Protein AF-A0A2A2VCL1-F1 (afdb_monomer_lite)

Radius of gyration: 22.84 Å; chains: 1; bounding box: 53×30×64 Å

pLDDT: mean 85.19, std 14.47, range [33.38, 96.88]

Secondary structure (DSSP, 8-state):
------PPPHHHHHHHHHHHHHHHHHHHSTT--HHHHHHHHHHHHHHHHHHHHHHHHHHHHHHHHHHHHHHHHHHHHHHHTSPTT-HHHHHHHHHHHHHHHHHHHHHHHHHHHHHHHTT---

Structure (mmCIF, N/CA/C/O backbone):
data_AF-A0A2A2VCL1-F1
#
_entry.id   AF-A0A2A2VCL1-F1
#
loop_
_atom_site.group_PDB
_atom_site.id
_atom_site.type_symbol
_atom_site.label_atom_id
_atom_site.label_alt_id
_atom_site.label_comp_id
_atom_site.label_asym_id
_atom_site.label_entity_id
_atom_site.label_seq_id
_atom_site.pdbx_PDB_ins_code
_atom_site.Cartn_x
_atom_site.Cartn_y
_atom_site.Cartn_z
_atom_site.occupancy
_atom_site.B_iso_or_equiv
_atom_site.auth_seq_id
_atom_site.auth_comp_id
_atom_site.auth_asym_id
_atom_site.auth_atom_id
_atom_site.pdbx_PDB_model_num
ATOM 1 N N . MET A 1 1 ? 17.552 15.127 13.323 1.00 33.38 1 MET A N 1
ATOM 2 C CA . MET A 1 1 ? 16.076 15.080 13.351 1.00 33.38 1 MET A CA 1
ATOM 3 C C . MET A 1 1 ? 15.699 13.644 13.083 1.00 33.38 1 MET A C 1
ATOM 5 O O . MET A 1 1 ? 15.703 13.215 11.936 1.00 33.38 1 MET A O 1
ATOM 9 N N . ASP A 1 2 ? 15.496 12.892 14.157 1.00 36.62 2 ASP A N 1
ATOM 10 C CA . ASP A 1 2 ? 15.267 11.453 14.108 1.00 36.62 2 ASP A CA 1
ATOM 11 C C . ASP A 1 2 ? 13.798 11.199 13.777 1.00 36.62 2 ASP A C 1
ATOM 13 O O . ASP A 1 2 ? 12.947 11.042 14.650 1.00 36.62 2 ASP A O 1
ATOM 17 N N . GLY A 1 3 ? 13.490 11.226 12.481 1.00 35.38 3 GLY A N 1
ATOM 18 C CA . GLY A 1 3 ? 12.202 10.805 11.941 1.00 35.38 3 GLY A CA 1
ATOM 19 C C . GLY A 1 3 ? 12.081 9.290 12.026 1.00 35.38 3 GLY A C 1
ATOM 20 O O . GLY A 1 3 ? 12.239 8.591 11.028 1.00 35.38 3 GLY A O 1
ATOM 21 N N . LYS A 1 4 ? 11.843 8.767 13.231 1.00 33.88 4 LYS A N 1
ATOM 22 C CA . LYS A 1 4 ? 11.504 7.360 13.429 1.00 33.88 4 LYS A CA 1
ATOM 23 C C . LYS A 1 4 ? 10.056 7.175 12.970 1.00 33.88 4 LYS A C 1
ATOM 25 O O . LYS A 1 4 ? 9.130 7.292 13.765 1.00 33.88 4 LYS A O 1
ATOM 30 N N . LEU A 1 5 ? 9.870 6.932 11.673 1.00 38.16 5 LEU A N 1
ATOM 31 C CA . LEU A 1 5 ? 8.656 6.305 11.153 1.00 38.16 5 LEU A CA 1
ATOM 32 C C . LEU A 1 5 ? 8.571 4.929 11.818 1.00 38.16 5 LEU A C 1
ATOM 34 O O . LEU A 1 5 ? 9.221 3.972 11.395 1.00 38.16 5 LEU A O 1
ATOM 38 N N . VAL A 1 6 ? 7.858 4.858 12.940 1.00 45.34 6 VAL A N 1
ATOM 39 C CA . VAL A 1 6 ? 7.452 3.590 13.542 1.00 45.34 6 VAL A CA 1
ATOM 40 C C . VAL A 1 6 ? 6.363 3.048 12.627 1.00 45.34 6 VAL A C 1
ATOM 42 O O . VAL A 1 6 ? 5.185 3.317 12.826 1.00 45.34 6 VAL A O 1
ATOM 45 N N . GLY A 1 7 ? 6.785 2.370 11.560 1.00 54.56 7 GLY A N 1
ATOM 46 C CA . GLY A 1 7 ? 5.874 1.635 10.695 1.00 54.56 7 GLY A CA 1
ATOM 47 C C . GLY A 1 7 ? 5.173 0.566 11.526 1.00 54.56 7 GLY A C 1
ATOM 48 O O . GLY A 1 7 ? 5.835 -0.222 12.210 1.00 54.56 7 GLY A O 1
ATOM 49 N N . ILE A 1 8 ? 3.844 0.570 11.482 1.00 58.91 8 ILE A N 1
ATOM 50 C CA . ILE A 1 8 ? 2.992 -0.403 12.166 1.00 58.91 8 ILE A CA 1
ATOM 51 C C . ILE A 1 8 ? 3.365 -1.801 11.647 1.00 58.91 8 ILE A C 1
ATOM 53 O O . ILE A 1 8 ? 3.465 -2.046 10.440 1.00 58.91 8 ILE A O 1
ATOM 57 N N . THR A 1 9 ? 3.670 -2.726 12.554 1.00 67.81 9 THR A N 1
ATOM 58 C CA . THR A 1 9 ? 4.119 -4.072 12.187 1.00 67.81 9 THR A CA 1
ATOM 59 C C . THR A 1 9 ? 2.932 -4.983 11.856 1.00 67.81 9 THR A C 1
ATOM 61 O O . THR A 1 9 ? 1.797 -4.720 12.238 1.00 67.81 9 THR A O 1
ATOM 64 N N . SER A 1 10 ? 3.184 -6.114 11.180 1.00 64.62 10 SER A N 1
ATOM 65 C CA . SER A 1 10 ? 2.152 -7.151 10.956 1.00 64.62 10 SER A CA 1
ATOM 66 C C . SER A 1 10 ? 1.493 -7.613 12.248 1.00 64.62 10 SER A C 1
ATOM 68 O O . SER A 1 10 ? 0.318 -7.971 12.251 1.00 64.62 10 SER A O 1
ATOM 70 N N . MET A 1 11 ? 2.283 -7.650 13.323 1.00 76.00 11 MET A N 1
ATOM 71 C CA . MET A 1 11 ? 1.818 -8.034 14.643 1.00 76.00 11 MET A CA 1
ATOM 72 C C . MET A 1 11 ? 0.825 -6.996 15.163 1.00 76.00 11 MET A C 1
ATOM 74 O O . MET A 1 11 ? -0.221 -7.369 15.674 1.00 76.00 11 MET A O 1
ATOM 78 N N . ASP A 1 12 ? 1.105 -5.708 14.959 1.00 80.44 12 ASP A N 1
ATOM 79 C CA . ASP A 1 12 ? 0.238 -4.620 15.410 1.00 80.44 12 ASP A CA 1
ATOM 80 C C . ASP A 1 12 ? -1.109 -4.627 14.674 1.00 80.44 12 ASP A C 1
ATOM 82 O O . ASP A 1 12 ? -2.149 -4.486 15.309 1.00 80.44 12 ASP A O 1
ATOM 86 N N . THR A 1 13 ? -1.123 -4.877 13.358 1.00 80.62 13 THR A N 1
ATOM 87 C CA . THR A 1 13 ? -2.374 -5.036 12.590 1.00 80.62 13 THR A CA 1
ATOM 88 C C . THR A 1 13 ? -3.175 -6.258 13.054 1.00 80.62 13 THR A C 1
ATOM 90 O O . THR A 1 13 ? -4.400 -6.195 13.153 1.00 80.62 13 THR A O 1
ATOM 93 N N . PHE A 1 14 ? -2.501 -7.375 13.344 1.00 83.19 14 PHE A N 1
ATOM 94 C CA . PHE A 1 14 ? -3.150 -8.587 13.848 1.00 83.19 14 PHE A CA 1
ATOM 95 C C . PHE A 1 14 ? -3.754 -8.372 15.242 1.00 83.19 14 PHE A C 1
ATOM 97 O O . PHE A 1 14 ? -4.918 -8.700 15.462 1.00 83.19 14 PHE A O 1
ATOM 104 N N . ILE A 1 15 ? -2.986 -7.773 16.156 1.00 86.88 15 ILE A N 1
ATOM 105 C CA . ILE A 1 15 ? -3.434 -7.431 17.509 1.00 86.88 15 ILE A CA 1
ATOM 106 C C . ILE A 1 15 ? -4.619 -6.467 17.442 1.00 86.88 15 ILE A C 1
ATOM 108 O O . ILE A 1 15 ? -5.613 -6.699 18.120 1.00 86.88 15 ILE A O 1
ATOM 112 N N . ALA A 1 16 ? -4.560 -5.439 16.591 1.00 88.69 16 ALA A N 1
ATOM 113 C CA . ALA A 1 16 ? -5.655 -4.485 16.434 1.00 88.69 16 ALA A CA 1
ATOM 114 C C . ALA A 1 16 ? -6.957 -5.165 15.983 1.00 88.69 16 ALA A C 1
ATOM 116 O O . ALA A 1 16 ? -8.012 -4.906 16.557 1.00 88.69 16 ALA A O 1
ATOM 117 N N . ARG A 1 17 ? -6.893 -6.100 15.023 1.00 89.69 17 ARG A N 1
ATOM 118 C CA . ARG A 1 17 ? -8.066 -6.891 14.605 1.00 89.69 17 ARG A CA 1
ATOM 119 C C . ARG A 1 17 ? -8.612 -7.761 15.737 1.00 89.69 17 ARG A C 1
ATOM 121 O O . ARG A 1 17 ? -9.807 -7.719 15.998 1.00 89.69 17 ARG A O 1
ATOM 128 N N . ALA A 1 18 ? -7.741 -8.483 16.443 1.00 91.25 18 ALA A N 1
ATOM 129 C CA . ALA A 1 18 ? -8.150 -9.313 17.576 1.00 91.25 18 ALA A CA 1
ATOM 130 C C . ALA A 1 18 ? -8.776 -8.480 18.710 1.00 91.25 18 ALA A C 1
ATOM 132 O O . ALA A 1 18 ? -9.763 -8.894 19.318 1.00 91.25 18 ALA A O 1
ATOM 133 N N . ASN A 1 19 ? -8.239 -7.284 18.968 1.00 91.56 19 ASN A N 1
ATOM 134 C CA . ASN A 1 19 ? -8.785 -6.347 19.944 1.00 91.56 19 ASN A CA 1
ATOM 135 C C . ASN A 1 19 ? -10.163 -5.830 19.516 1.00 91.56 19 ASN A C 1
ATOM 137 O O . ASN A 1 19 ? -11.047 -5.733 20.365 1.00 91.56 19 ASN A O 1
ATOM 141 N N . ILE A 1 20 ? -10.366 -5.530 18.228 1.00 92.69 20 ILE A N 1
ATOM 142 C CA . ILE A 1 20 ? -11.677 -5.140 17.690 1.00 92.69 20 ILE A CA 1
ATOM 143 C C . ILE A 1 20 ? -12.687 -6.270 17.885 1.00 92.69 20 ILE A C 1
ATOM 145 O O . ILE A 1 20 ? -13.742 -6.025 18.468 1.00 92.69 20 ILE A O 1
ATOM 149 N N . ASP A 1 21 ? -12.356 -7.498 17.478 1.00 93.00 21 ASP A N 1
ATOM 150 C CA . ASP A 1 21 ? -13.243 -8.658 17.640 1.00 93.00 21 ASP A CA 1
ATOM 151 C C . ASP A 1 21 ? -13.628 -8.854 19.115 1.00 93.00 21 ASP A C 1
ATOM 153 O O . ASP A 1 21 ? -14.810 -8.953 19.453 1.00 93.00 21 ASP A O 1
ATOM 157 N N . HIS A 1 22 ? -12.640 -8.795 20.013 1.00 92.00 22 HIS A N 1
ATOM 158 C CA . HIS A 1 22 ? -12.865 -8.901 21.452 1.00 92.00 22 HIS A CA 1
ATOM 159 C C . HIS A 1 22 ? -13.753 -7.773 22.001 1.00 92.00 22 HIS A C 1
ATOM 161 O O . HIS A 1 22 ? -14.680 -8.025 22.772 1.00 92.00 22 HIS A O 1
ATOM 167 N N . CYS A 1 23 ? -13.504 -6.527 21.595 1.00 91.88 23 CYS A N 1
ATOM 168 C CA . CYS A 1 23 ? -14.306 -5.380 22.011 1.00 91.88 23 CYS A CA 1
ATOM 169 C C . CYS A 1 23 ? -15.753 -5.485 21.514 1.00 91.88 23 CYS A C 1
ATOM 171 O O . CYS A 1 23 ? -16.685 -5.195 22.265 1.00 91.88 23 CYS A O 1
ATOM 173 N N . LEU A 1 24 ? -15.961 -5.935 20.274 1.00 92.31 24 LEU A N 1
ATOM 174 C CA . LEU A 1 24 ? -17.296 -6.172 19.729 1.00 92.31 24 LEU A CA 1
ATOM 175 C C . LEU A 1 24 ? -18.036 -7.258 20.515 1.00 92.31 24 LEU A C 1
ATOM 177 O O . LEU A 1 24 ? -19.232 -7.115 20.760 1.00 92.31 24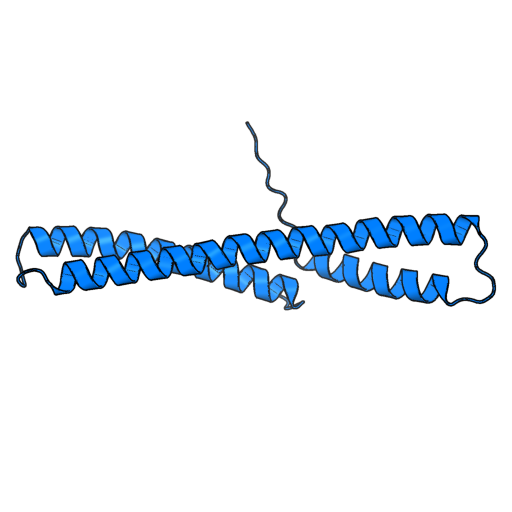 LEU A O 1
ATOM 181 N N . ASP A 1 25 ? -17.348 -8.312 20.947 1.00 92.25 25 ASP A N 1
ATOM 182 C CA . ASP A 1 25 ? -17.948 -9.358 21.776 1.00 92.25 25 ASP A CA 1
ATOM 183 C C . ASP A 1 25 ? -18.317 -8.857 23.179 1.00 92.25 25 ASP A C 1
ATOM 185 O O . ASP A 1 25 ? -19.408 -9.161 23.667 1.00 92.25 25 ASP A O 1
ATOM 189 N N . LEU A 1 26 ? -17.488 -8.004 23.791 1.00 89.50 26 LEU A N 1
ATOM 190 C CA . LEU A 1 26 ? -17.817 -7.339 25.059 1.00 89.50 26 LEU A CA 1
ATOM 191 C C . LEU A 1 26 ? -19.044 -6.423 24.942 1.00 89.50 26 LEU A C 1
ATOM 193 O O . LEU A 1 26 ? -19.854 -6.351 25.866 1.00 89.50 26 LEU A O 1
ATOM 197 N N . LEU A 1 27 ? -19.222 -5.732 23.815 1.00 88.25 27 LEU A N 1
ATOM 198 C CA . LEU A 1 27 ? -20.395 -4.876 23.595 1.00 88.25 27 LEU A CA 1
ATOM 199 C C . LEU A 1 27 ? -21.689 -5.662 23.351 1.00 88.25 27 LE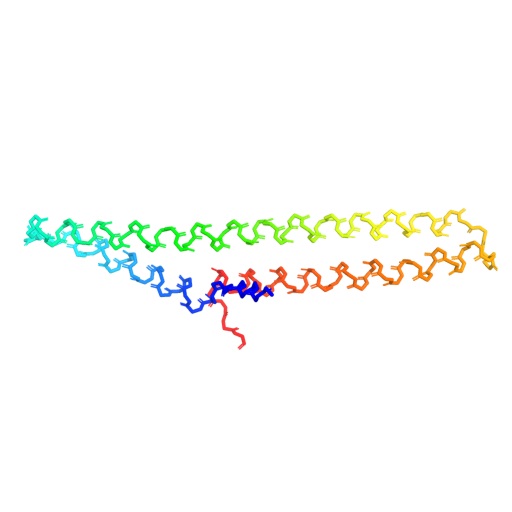U A C 1
ATOM 201 O O . LEU A 1 27 ? -22.770 -5.127 23.597 1.00 88.25 27 LEU A O 1
ATOM 205 N N . LYS A 1 28 ? -21.601 -6.912 22.882 1.00 87.81 28 LYS A N 1
ATOM 206 C CA . LYS A 1 28 ? -22.762 -7.800 22.697 1.00 87.81 28 LYS A CA 1
ATOM 207 C C . LYS A 1 28 ? -23.247 -8.426 24.008 1.00 87.81 28 LYS A C 1
ATOM 209 O O . LYS A 1 28 ? -24.367 -8.936 24.046 1.00 87.81 28 LYS A O 1
ATOM 214 N N . ALA A 1 29 ? -22.427 -8.433 25.060 1.00 86.75 29 ALA A N 1
ATOM 215 C CA . ALA A 1 29 ? -22.816 -8.986 26.352 1.00 86.75 29 ALA A CA 1
ATOM 216 C C . ALA A 1 29 ? -23.948 -8.156 26.987 1.00 86.75 29 ALA A C 1
ATOM 218 O O . ALA A 1 29 ? -23.915 -6.926 27.000 1.00 86.75 29 ALA A O 1
ATOM 219 N N . HIS A 1 30 ? -24.964 -8.843 27.517 1.00 69.00 30 HIS A N 1
ATOM 220 C CA . HIS A 1 30 ? -26.209 -8.225 27.991 1.00 69.00 30 HIS A CA 1
ATOM 221 C C . HIS A 1 30 ? -26.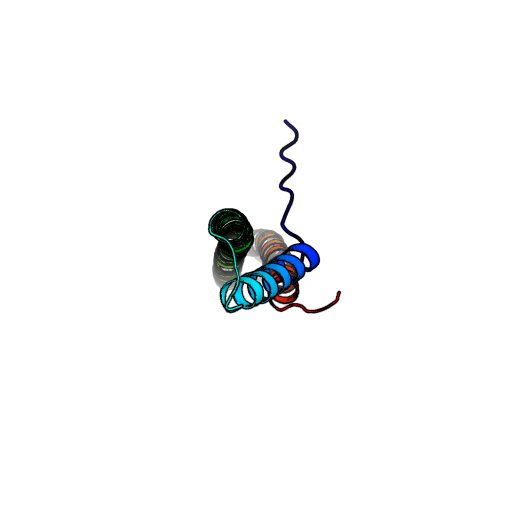028 -7.295 29.209 1.00 69.00 30 HIS A C 1
ATOM 223 O O . HIS A 1 30 ? -26.856 -6.409 29.415 1.00 69.00 30 HIS A O 1
ATOM 229 N N . ASP A 1 31 ? -24.932 -7.457 29.959 1.00 80.25 31 ASP A N 1
ATOM 230 C CA . ASP A 1 31 ? -24.689 -6.800 31.253 1.00 80.25 31 ASP A CA 1
ATOM 231 C C . ASP A 1 31 ? -23.537 -5.777 31.221 1.00 80.25 31 ASP A C 1
ATOM 233 O O . ASP A 1 31 ? -22.949 -5.434 32.250 1.00 80.25 31 ASP A O 1
ATOM 237 N N . THR A 1 32 ? -23.179 -5.270 30.041 1.00 81.62 32 THR A N 1
ATOM 238 C CA . THR A 1 32 ? -22.095 -4.289 29.918 1.00 81.62 32 THR A CA 1
ATOM 239 C C . THR A 1 32 ? -22.536 -2.930 30.457 1.00 81.62 32 THR A C 1
ATOM 241 O O . THR A 1 32 ? -23.355 -2.238 29.837 1.00 81.62 32 THR A O 1
ATOM 244 N N . SER A 1 33 ? -21.962 -2.552 31.606 1.00 89.44 33 SER A N 1
ATOM 245 C CA . SER A 1 33 ? -22.183 -1.255 32.253 1.00 89.44 33 SER A CA 1
ATOM 246 C C . SER A 1 33 ? -21.852 -0.090 31.316 1.00 89.44 33 SER A C 1
ATOM 248 O O . SER A 1 33 ? -21.036 -0.228 30.400 1.00 89.44 33 SER A O 1
ATOM 250 N N . ASP A 1 34 ? -22.446 1.077 31.557 1.00 89.56 34 ASP A N 1
ATOM 251 C CA . ASP A 1 34 ? -22.204 2.268 30.734 1.00 89.56 34 ASP A CA 1
ATOM 252 C C . ASP A 1 34 ? -20.731 2.711 30.753 1.00 89.56 34 ASP A C 1
ATOM 254 O O . ASP A 1 34 ? -20.188 3.124 29.728 1.00 89.56 34 ASP A O 1
ATOM 258 N N . GLU A 1 35 ? -20.045 2.552 31.887 1.00 90.62 35 GLU A N 1
ATOM 259 C CA . GLU A 1 35 ? -18.618 2.867 32.025 1.00 90.62 35 GLU A CA 1
ATOM 260 C C . GLU A 1 35 ? -17.735 1.896 31.224 1.00 90.62 35 GLU A C 1
ATOM 262 O O . GLU A 1 35 ? -16.828 2.311 30.489 1.00 90.62 35 GLU A O 1
ATOM 267 N N . THR A 1 36 ? -18.032 0.594 31.298 1.00 88.88 36 THR A N 1
ATOM 268 C CA . THR A 1 36 ? -17.353 -0.422 30.483 1.00 88.88 36 THR A CA 1
ATOM 269 C C . THR A 1 36 ? -17.611 -0.173 29.000 1.00 88.88 36 THR A C 1
ATOM 271 O O . THR A 1 36 ? -16.679 -0.208 28.199 1.00 88.88 36 THR A O 1
ATOM 274 N N . ARG A 1 37 ? -18.848 0.166 28.628 1.00 91.94 37 ARG A N 1
ATOM 275 C CA . ARG A 1 37 ? -19.240 0.487 27.252 1.00 91.94 37 ARG A CA 1
ATOM 276 C C . ARG A 1 37 ? -18.468 1.686 26.704 1.00 91.94 37 ARG A C 1
ATOM 278 O O . ARG A 1 37 ? -17.946 1.610 25.591 1.00 91.94 37 ARG A O 1
ATOM 285 N N . ALA A 1 38 ? -18.343 2.761 27.483 1.00 93.12 38 ALA A N 1
ATOM 286 C CA . ALA A 1 38 ? -17.563 3.939 27.105 1.00 93.12 38 ALA A CA 1
ATOM 287 C C . ALA A 1 38 ? -16.076 3.598 26.903 1.00 93.12 38 ALA A C 1
ATOM 289 O O . ALA A 1 38 ? -15.464 4.013 25.915 1.00 93.12 38 ALA A O 1
ATOM 290 N N . THR A 1 39 ? -15.509 2.784 27.796 1.00 94.88 39 THR A N 1
ATOM 291 C CA . THR A 1 39 ? -14.109 2.348 27.709 1.00 94.88 39 THR A CA 1
ATOM 292 C C . THR A 1 39 ? -13.858 1.477 26.480 1.00 94.88 39 THR A C 1
ATOM 294 O O . THR A 1 39 ? -12.920 1.742 25.729 1.00 94.88 39 THR A O 1
ATOM 297 N N . VAL A 1 40 ? -14.710 0.478 26.237 1.00 92.19 40 VAL A N 1
ATOM 298 C CA . VAL A 1 40 ? -14.609 -0.423 25.077 1.00 92.19 40 VAL A CA 1
ATOM 299 C C . VAL A 1 40 ? -14.772 0.346 23.763 1.00 92.19 40 VAL A C 1
ATOM 301 O O . VAL A 1 40 ? -14.027 0.111 22.816 1.00 92.19 40 VAL A O 1
ATOM 304 N N . THR A 1 41 ? -15.674 1.330 23.721 1.00 91.38 41 THR A N 1
ATOM 305 C CA . THR A 1 41 ? -15.854 2.197 22.544 1.00 91.38 41 THR A CA 1
ATOM 306 C C . THR A 1 41 ? -14.597 3.016 22.245 1.00 91.38 41 THR A C 1
ATOM 308 O O . THR A 1 41 ? -14.193 3.125 21.090 1.00 91.38 41 THR A O 1
ATOM 311 N N . ARG A 1 42 ? -13.932 3.559 23.273 1.00 95.25 42 ARG A N 1
ATOM 312 C CA . ARG A 1 42 ? -12.658 4.274 23.094 1.00 95.25 42 ARG A CA 1
ATOM 313 C C . ARG A 1 42 ? -11.571 3.358 22.525 1.00 95.25 42 ARG A C 1
ATOM 315 O O . ARG A 1 42 ? -10.856 3.775 21.621 1.00 95.25 42 ARG A O 1
ATOM 322 N N . ILE A 1 43 ? -11.464 2.127 23.033 1.00 94.62 43 ILE A N 1
ATOM 323 C CA . ILE A 1 43 ? -10.492 1.144 22.533 1.00 94.62 43 ILE A CA 1
ATOM 324 C C . ILE A 1 43 ? -10.774 0.817 21.062 1.00 94.62 43 ILE A C 1
ATOM 326 O O . ILE A 1 43 ? -9.848 0.844 20.260 1.00 94.62 43 ILE A O 1
ATOM 330 N N . LEU A 1 44 ? -12.037 0.592 20.683 1.00 92.69 44 LEU A N 1
ATOM 331 C CA . LEU A 1 44 ? -12.416 0.359 19.284 1.00 92.69 44 LEU A CA 1
ATOM 332 C C . LEU A 1 44 ? -11.939 1.482 18.359 1.00 92.69 44 LEU A C 1
ATOM 334 O O . LEU A 1 44 ? -11.294 1.197 17.357 1.00 92.69 44 LEU A O 1
ATOM 338 N N . ILE A 1 45 ? -12.176 2.744 18.730 1.00 93.12 45 ILE A N 1
ATOM 339 C CA . ILE A 1 45 ? -11.728 3.906 17.946 1.00 93.12 45 ILE A CA 1
ATOM 340 C C . ILE A 1 45 ? -10.200 3.913 17.787 1.00 93.12 45 ILE A C 1
ATOM 342 O O . ILE A 1 45 ? -9.681 4.210 16.711 1.00 93.12 45 ILE A O 1
ATOM 346 N N . GLU A 1 46 ? -9.464 3.601 18.856 1.00 94.38 46 GLU A N 1
ATOM 347 C CA . GLU A 1 46 ? -8.000 3.554 18.822 1.00 94.38 46 GLU A CA 1
ATOM 348 C C . GLU A 1 46 ? -7.480 2.435 17.911 1.00 94.38 46 GLU A C 1
ATOM 350 O O . GLU A 1 46 ? -6.544 2.664 17.144 1.00 94.38 46 GLU A O 1
ATOM 355 N N . GLU A 1 47 ? -8.077 1.244 17.957 1.00 91.75 47 GLU A N 1
ATOM 356 C CA . GLU A 1 47 ? -7.678 0.124 17.099 1.00 91.75 47 GLU A CA 1
ATOM 357 C C . GLU A 1 47 ? -8.073 0.344 15.632 1.00 91.75 47 GLU A C 1
ATOM 359 O O . GLU A 1 47 ? -7.263 0.096 14.736 1.00 91.75 47 GLU A O 1
ATOM 364 N N . GLU A 1 48 ? -9.265 0.886 15.367 1.00 89.00 48 GLU A N 1
ATOM 365 C CA . GLU A 1 48 ? -9.690 1.280 14.017 1.00 89.00 48 GLU A CA 1
ATOM 366 C C . GLU A 1 48 ? -8.740 2.316 13.416 1.00 89.00 48 GLU A C 1
ATOM 368 O O . GLU A 1 48 ? -8.332 2.185 12.260 1.00 89.00 48 GLU A O 1
ATOM 373 N N . LYS A 1 49 ? -8.313 3.303 14.212 1.00 89.94 49 LYS A N 1
ATOM 374 C CA . LYS A 1 49 ? -7.332 4.298 13.774 1.00 89.94 49 LYS A CA 1
ATOM 375 C C . LYS A 1 49 ? -6.002 3.655 13.377 1.00 89.94 49 LYS A C 1
ATOM 377 O O . LYS A 1 49 ? -5.477 3.985 12.319 1.00 89.94 49 LYS A O 1
ATOM 382 N N . LYS A 1 50 ? -5.474 2.709 14.165 1.00 87.50 50 LYS A N 1
ATOM 383 C CA . LYS A 1 50 ? -4.224 1.999 13.818 1.00 87.50 50 LYS A CA 1
ATOM 384 C C . LYS A 1 50 ? -4.345 1.249 12.491 1.00 87.50 50 LYS A C 1
ATOM 386 O O . LYS A 1 50 ? -3.398 1.231 11.706 1.00 87.50 50 LYS A O 1
ATOM 391 N N . LEU A 1 51 ? -5.492 0.614 12.243 1.00 86.81 51 LEU A N 1
ATOM 392 C CA . LEU A 1 51 ? -5.747 -0.067 10.974 1.00 86.81 51 LEU A CA 1
ATOM 393 C C . LEU A 1 51 ? -5.853 0.926 9.809 1.00 86.81 51 LEU A C 1
ATOM 395 O O . LEU A 1 51 ? -5.303 0.653 8.742 1.00 86.81 51 LEU A O 1
ATOM 399 N N . GLY A 1 52 ? -6.501 2.074 10.027 1.00 84.75 52 GLY A N 1
ATOM 400 C CA . GLY A 1 52 ? -6.571 3.174 9.065 1.00 84.75 52 GLY A CA 1
ATOM 401 C C . GLY A 1 52 ? -5.189 3.703 8.682 1.00 84.75 52 GLY A C 1
ATOM 402 O O . GLY A 1 52 ? -4.849 3.707 7.500 1.00 84.75 52 GLY A O 1
ATOM 403 N N . ASP A 1 53 ? -4.356 4.037 9.670 1.00 87.00 53 ASP A N 1
ATOM 404 C CA . ASP A 1 53 ? -2.992 4.541 9.460 1.00 87.00 53 ASP A CA 1
ATOM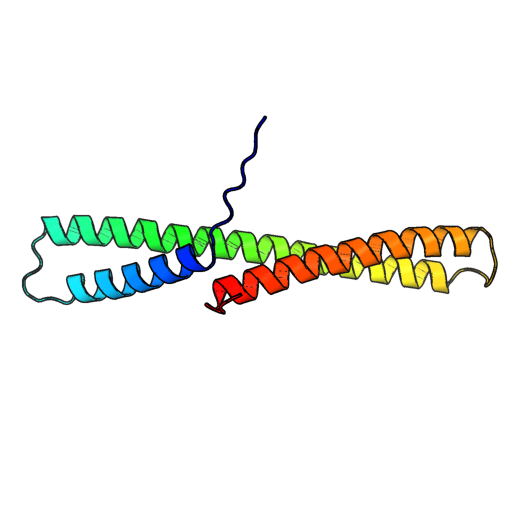 405 C C . ASP A 1 53 ? -2.141 3.535 8.650 1.00 87.00 53 ASP A C 1
ATOM 407 O O . ASP A 1 53 ? -1.455 3.904 7.693 1.00 87.00 53 ASP A O 1
ATOM 411 N N . ALA A 1 54 ? -2.227 2.237 8.974 1.00 84.69 54 ALA A N 1
ATOM 412 C CA . ALA A 1 54 ? -1.517 1.185 8.240 1.00 84.69 54 ALA A CA 1
ATOM 413 C C . ALA A 1 54 ? -2.002 1.041 6.783 1.00 84.69 54 ALA A C 1
ATOM 415 O O . ALA A 1 54 ? -1.208 0.761 5.878 1.00 84.69 54 ALA A O 1
ATOM 416 N N . GLN A 1 55 ? -3.303 1.226 6.542 1.00 85.69 55 GLN A N 1
ATOM 417 C CA . GLN A 1 55 ? -3.886 1.180 5.202 1.00 85.69 55 GLN A CA 1
ATOM 418 C C . GLN A 1 55 ? -3.477 2.396 4.359 1.00 85.69 55 GLN A C 1
ATOM 420 O O . GLN A 1 55 ? -3.144 2.230 3.183 1.00 85.69 55 GLN A O 1
ATOM 425 N N . GLU A 1 56 ? -3.447 3.593 4.948 1.00 87.88 56 GLU A N 1
ATOM 426 C CA . GLU A 1 56 ? -2.952 4.806 4.289 1.00 87.88 56 GLU A CA 1
ATOM 427 C C . GLU A 1 56 ? -1.475 4.668 3.895 1.00 87.88 56 GLU A C 1
ATOM 429 O O . GLU A 1 56 ? -1.096 4.987 2.763 1.00 87.88 56 GLU A O 1
ATOM 434 N N . GLU A 1 57 ? -0.640 4.121 4.785 1.00 86.69 57 GLU A N 1
ATOM 435 C CA . GLU A 1 57 ? 0.776 3.881 4.498 1.00 86.69 57 GLU A CA 1
ATOM 436 C C . GLU A 1 57 ? 0.952 2.883 3.340 1.00 86.69 57 GLU A C 1
ATOM 438 O O . GLU A 1 57 ? 1.749 3.115 2.423 1.00 86.69 57 GLU A O 1
ATOM 443 N N . LEU A 1 58 ? 0.173 1.793 3.332 1.00 87.69 58 LEU A N 1
ATOM 444 C CA . LEU A 1 58 ? 0.188 0.821 2.239 1.00 87.69 58 LEU A CA 1
ATOM 445 C C . LEU A 1 58 ? -0.210 1.474 0.909 1.00 87.69 58 LEU A C 1
ATOM 447 O O . LEU A 1 58 ? 0.502 1.306 -0.084 1.00 87.69 58 LEU A O 1
ATOM 451 N N . GLN A 1 59 ? -1.292 2.254 0.892 1.00 88.69 59 GLN A N 1
ATOM 452 C CA . GLN A 1 59 ? -1.747 2.963 -0.305 1.00 88.69 59 GLN A CA 1
ATOM 453 C C . GLN A 1 59 ? -0.682 3.946 -0.813 1.00 88.69 59 GLN A C 1
ATOM 455 O O . GLN A 1 59 ? -0.431 4.038 -2.023 1.00 88.69 59 GLN A O 1
ATOM 460 N N . PHE A 1 60 ? -0.014 4.658 0.098 1.00 87.81 60 PHE A N 1
ATOM 461 C CA . PHE A 1 60 ? 1.083 5.550 -0.252 1.00 87.81 60 PHE A CA 1
ATOM 462 C C . PHE A 1 60 ? 2.214 4.780 -0.942 1.00 87.81 60 PHE A C 1
ATOM 464 O O . PHE A 1 60 ? 2.595 5.129 -2.064 1.00 87.81 60 PHE A O 1
ATOM 471 N N . VAL A 1 61 ? 2.718 3.701 -0.340 1.00 88.12 61 VAL A N 1
ATOM 472 C CA . VAL A 1 61 ? 3.822 2.916 -0.919 1.00 88.12 61 VAL A CA 1
ATOM 473 C C . VAL A 1 61 ? 3.414 2.248 -2.239 1.00 88.12 61 VAL A C 1
ATOM 475 O O . VAL A 1 61 ? 4.210 2.225 -3.181 1.00 88.12 61 VAL A O 1
ATOM 478 N N . GLU A 1 62 ? 2.169 1.791 -2.372 1.00 90.50 62 GLU A N 1
ATOM 479 C CA . GLU A 1 62 ? 1.618 1.267 -3.628 1.00 90.50 62 GLU A CA 1
ATOM 480 C C . GLU A 1 62 ? 1.624 2.308 -4.750 1.00 90.50 62 GLU A C 1
ATOM 482 O O . GLU A 1 62 ? 2.102 2.029 -5.855 1.00 90.50 62 GLU A O 1
ATOM 487 N N . SER A 1 63 ? 1.175 3.533 -4.462 1.00 92.50 63 SER A N 1
ATOM 488 C CA . SER A 1 63 ? 1.204 4.629 -5.436 1.00 92.50 63 SER A CA 1
ATOM 489 C C . SER A 1 63 ? 2.636 4.942 -5.895 1.00 92.50 63 SER A C 1
ATOM 491 O O . SER A 1 63 ? 2.893 5.172 -7.082 1.00 92.50 63 SER A O 1
ATOM 493 N N . ARG A 1 64 ? 3.609 4.869 -4.974 1.00 91.81 64 ARG A N 1
ATOM 494 C CA . ARG A 1 64 ? 5.033 5.046 -5.280 1.00 91.81 64 ARG A CA 1
ATOM 495 C C . ARG A 1 64 ? 5.580 3.902 -6.123 1.00 91.81 64 ARG A C 1
ATOM 497 O O . ARG A 1 64 ? 6.373 4.171 -7.026 1.00 91.81 64 ARG A O 1
ATOM 504 N N . ALA A 1 65 ? 5.158 2.664 -5.871 1.00 91.38 65 ALA A N 1
ATOM 505 C CA . ALA A 1 65 ? 5.566 1.501 -6.655 1.00 91.38 65 ALA A CA 1
ATOM 506 C C . ALA A 1 65 ? 5.122 1.640 -8.119 1.00 91.38 65 ALA A C 1
ATOM 508 O O . ALA A 1 65 ? 5.936 1.456 -9.027 1.00 91.38 65 ALA A O 1
ATOM 509 N N . VAL A 1 66 ? 3.866 2.041 -8.347 1.00 94.00 66 VAL A N 1
ATOM 510 C CA . VAL A 1 66 ? 3.333 2.320 -9.692 1.00 94.00 66 VAL A CA 1
ATOM 511 C C . VAL A 1 66 ? 4.130 3.438 -10.362 1.00 94.00 66 VAL A C 1
ATOM 513 O O . VAL A 1 66 ? 4.675 3.243 -11.445 1.00 94.00 66 VAL A O 1
ATOM 516 N N . ALA A 1 67 ? 4.314 4.572 -9.680 1.00 92.19 67 ALA A N 1
ATOM 517 C CA . ALA A 1 67 ? 5.054 5.700 -10.239 1.00 92.19 67 ALA A CA 1
ATOM 518 C C . ALA A 1 67 ? 6.513 5.353 -10.598 1.00 92.19 67 ALA A C 1
ATOM 520 O O . ALA A 1 67 ? 7.039 5.857 -11.594 1.00 92.19 67 ALA A O 1
ATOM 521 N N . CYS A 1 68 ? 7.186 4.513 -9.803 1.00 91.62 68 CYS A N 1
ATOM 522 C CA . CYS A 1 68 ? 8.546 4.056 -10.102 1.00 91.62 68 CYS A CA 1
ATOM 523 C C . CYS A 1 68 ? 8.573 3.123 -11.315 1.00 91.62 68 CYS A C 1
ATOM 525 O O . CYS A 1 68 ? 9.433 3.286 -12.181 1.00 91.62 68 CYS A O 1
ATOM 527 N N . ARG A 1 69 ? 7.609 2.201 -11.414 1.00 94.38 69 ARG A N 1
ATOM 528 C CA . ARG A 1 69 ? 7.460 1.311 -12.570 1.00 94.38 69 ARG A CA 1
ATOM 529 C C . ARG A 1 69 ? 7.236 2.100 -13.856 1.00 94.38 69 ARG A C 1
ATOM 531 O O . ARG A 1 69 ? 7.943 1.869 -14.831 1.00 94.38 69 ARG A O 1
ATOM 538 N N . ASP A 1 70 ? 6.340 3.082 -13.832 1.00 95.44 70 ASP A N 1
ATOM 539 C CA . ASP A 1 70 ? 6.049 3.914 -15.002 1.00 95.44 70 ASP A CA 1
ATOM 540 C C . ASP A 1 70 ? 7.269 4.731 -15.441 1.00 95.44 70 ASP A C 1
ATOM 542 O O . ASP A 1 70 ? 7.490 4.942 -16.632 1.00 95.44 70 ASP A O 1
ATOM 546 N N . ARG A 1 71 ? 8.083 5.207 -14.490 1.00 93.12 71 ARG A N 1
ATOM 547 C CA . ARG A 1 71 ? 9.342 5.906 -14.793 1.00 93.12 71 ARG A CA 1
ATOM 548 C C . ARG A 1 71 ? 10.363 4.975 -15.437 1.00 93.12 71 ARG A C 1
ATOM 550 O O . ARG A 1 71 ? 10.953 5.365 -16.440 1.00 93.12 71 ARG A O 1
ATOM 557 N N . ALA A 1 72 ? 10.543 3.772 -14.893 1.00 94.25 72 ALA A N 1
ATOM 558 C CA . ALA A 1 72 ? 11.442 2.772 -15.464 1.00 94.25 72 ALA A CA 1
ATOM 559 C C . ALA A 1 72 ? 11.007 2.384 -16.885 1.00 94.25 72 ALA A C 1
ATOM 561 O O . ALA A 1 72 ? 11.826 2.357 -17.796 1.00 94.25 72 ALA A O 1
ATOM 562 N N . GLU A 1 73 ? 9.709 2.178 -17.099 1.00 96.31 73 GLU A N 1
ATOM 563 C CA . GLU A 1 73 ? 9.148 1.859 -18.412 1.00 96.31 73 GLU A CA 1
ATOM 564 C C . GLU A 1 73 ? 9.331 3.004 -19.418 1.00 96.31 73 GLU A C 1
ATOM 566 O O . GLU A 1 73 ? 9.753 2.778 -20.552 1.00 96.31 73 GLU A O 1
ATOM 571 N N . ARG A 1 74 ? 9.091 4.257 -19.009 1.00 94.12 74 ARG A N 1
ATOM 572 C CA . ARG A 1 74 ? 9.377 5.419 -19.865 1.00 94.12 74 ARG A CA 1
ATOM 573 C C . ARG A 1 74 ? 10.858 5.515 -20.222 1.00 94.12 74 ARG A C 1
ATOM 575 O O . ARG A 1 74 ? 11.177 5.751 -21.383 1.00 94.12 74 ARG A O 1
ATOM 582 N N . GLN A 1 75 ? 11.751 5.314 -19.253 1.00 93.62 75 GLN A N 1
ATOM 583 C CA . GLN A 1 75 ? 13.192 5.342 -19.498 1.00 93.62 75 GLN A CA 1
ATOM 584 C C . GLN A 1 75 ? 13.628 4.213 -20.440 1.00 93.62 75 GLN A C 1
ATOM 586 O O . GLN A 1 75 ? 14.464 4.446 -21.311 1.00 93.62 75 GLN A O 1
ATOM 591 N N . ARG A 1 76 ? 13.034 3.020 -20.316 1.00 96.38 76 ARG A N 1
ATOM 592 C CA . ARG A 1 76 ? 13.284 1.891 -21.221 1.00 96.38 76 ARG A CA 1
ATOM 593 C C . ARG A 1 76 ? 12.939 2.263 -22.657 1.00 96.38 76 ARG A C 1
ATOM 595 O O . ARG A 1 76 ? 13.788 2.151 -23.530 1.00 96.38 76 ARG A O 1
ATOM 602 N N . ARG A 1 77 ? 11.744 2.814 -22.878 1.00 96.06 77 ARG A N 1
ATOM 603 C CA . ARG A 1 77 ? 11.308 3.267 -24.209 1.00 96.06 77 ARG A CA 1
ATOM 604 C C . ARG A 1 77 ? 12.222 4.339 -24.799 1.00 96.06 77 ARG A C 1
ATOM 606 O O . ARG A 1 77 ? 12.466 4.323 -25.999 1.00 96.06 77 ARG A O 1
ATOM 613 N N . LEU A 1 78 ? 12.729 5.255 -23.970 1.00 93.25 78 LEU A N 1
ATOM 614 C CA . LEU A 1 78 ? 13.704 6.257 -24.409 1.00 93.25 78 LEU A CA 1
ATOM 615 C C . LEU A 1 78 ? 15.030 5.611 -24.821 1.00 93.25 78 LEU A C 1
ATOM 617 O O . LEU A 1 78 ? 15.558 5.957 -25.870 1.00 93.25 78 LEU A O 1
ATOM 621 N N . ALA A 1 79 ? 15.549 4.667 -24.033 1.00 94.12 79 ALA A N 1
ATOM 622 C CA . ALA A 1 79 ? 16.771 3.942 -24.373 1.00 94.12 79 ALA A CA 1
ATOM 623 C C . ALA A 1 79 ? 16.610 3.117 -25.664 1.00 94.12 79 ALA A C 1
ATOM 625 O O . ALA A 1 79 ? 17.497 3.129 -26.517 1.00 94.12 79 ALA A O 1
ATOM 626 N N . ASP A 1 80 ? 15.462 2.461 -25.840 1.00 95.50 80 ASP A N 1
ATOM 627 C CA . ASP A 1 80 ? 15.164 1.633 -27.012 1.00 95.50 80 ASP A CA 1
ATOM 628 C C . ASP A 1 80 ? 15.000 2.449 -28.301 1.00 95.50 80 ASP A C 1
ATOM 630 O O . ASP A 1 80 ? 15.287 1.939 -29.384 1.00 95.50 80 ASP A O 1
ATOM 634 N N . ALA A 1 81 ? 14.583 3.714 -28.193 1.00 96.12 81 ALA A N 1
ATOM 635 C CA . ALA A 1 81 ? 14.470 4.634 -29.323 1.00 96.12 81 ALA A CA 1
ATOM 636 C C . ALA A 1 81 ? 15.822 5.204 -29.795 1.00 96.12 81 ALA A C 1
ATOM 638 O O . ALA A 1 81 ? 15.883 5.813 -30.862 1.00 96.12 81 ALA A O 1
ATOM 639 N N . LEU A 1 82 ? 16.895 5.042 -29.011 1.00 96.00 82 LEU A N 1
ATOM 640 C CA . LEU A 1 82 ? 18.230 5.534 -29.349 1.00 96.00 82 LEU A CA 1
ATOM 641 C C . LEU A 1 82 ? 19.014 4.513 -30.181 1.00 96.00 82 LEU A C 1
ATOM 643 O O . LEU A 1 82 ? 18.904 3.296 -29.993 1.00 96.00 82 LEU A O 1
ATOM 647 N N . GLU A 1 83 ? 19.871 5.039 -31.059 1.00 96.88 83 GLU A N 1
ATOM 648 C CA . GLU A 1 83 ? 20.740 4.260 -31.944 1.00 96.88 83 GLU A CA 1
ATOM 649 C C . GLU A 1 83 ? 21.545 3.218 -31.134 1.00 96.88 83 GLU A C 1
ATOM 651 O O . GLU A 1 83 ? 22.219 3.581 -30.155 1.00 96.88 83 GLU A O 1
ATOM 656 N N . PRO A 1 84 ? 21.496 1.926 -31.504 1.00 93.75 84 PRO A N 1
ATOM 657 C CA . PRO A 1 84 ? 22.283 0.885 -30.852 1.00 93.75 84 PRO A CA 1
ATOM 658 C C . PRO A 1 84 ? 23.779 1.226 -30.803 1.00 93.75 84 PRO A C 1
ATOM 660 O O . PRO A 1 84 ? 24.387 1.595 -31.801 1.00 93.75 84 PRO A O 1
ATOM 663 N N . GLY A 1 85 ? 24.390 1.100 -29.622 1.00 91.44 85 GLY A N 1
ATOM 664 C CA . GLY A 1 85 ? 25.819 1.375 -29.420 1.00 91.44 85 GLY A CA 1
ATOM 665 C C . GLY A 1 85 ? 26.202 2.857 -29.309 1.00 91.44 85 GLY A C 1
ATOM 666 O O . GLY A 1 85 ? 27.363 3.149 -29.000 1.00 91.44 85 GLY A O 1
ATOM 667 N N . SER A 1 86 ? 25.255 3.785 -29.492 1.00 96.12 86 SER A N 1
ATOM 668 C CA . SER A 1 86 ? 25.490 5.215 -29.266 1.00 96.12 86 SER A CA 1
ATOM 669 C C . SER A 1 86 ? 25.865 5.519 -27.811 1.00 96.12 86 SER A C 1
ATOM 671 O O . SER A 1 86 ? 25.576 4.761 -26.876 1.00 96.12 86 SER A O 1
ATOM 673 N N . VAL A 1 87 ? 26.555 6.642 -27.605 1.00 96.25 87 VAL A N 1
ATOM 674 C CA . VAL A 1 87 ? 26.911 7.113 -26.258 1.00 96.25 87 VAL A CA 1
ATOM 675 C C . VAL A 1 87 ? 25.641 7.457 -25.481 1.00 96.25 87 VAL A C 1
ATOM 677 O O . VAL A 1 87 ? 25.508 7.071 -24.322 1.00 96.25 87 VAL A O 1
ATOM 680 N N . GLU A 1 88 ? 24.687 8.097 -26.145 1.00 94.38 88 GLU A N 1
ATOM 681 C CA . GLU A 1 88 ? 23.386 8.497 -25.623 1.00 94.38 88 GLU A CA 1
ATOM 682 C C . GLU A 1 88 ? 22.611 7.283 -25.114 1.00 94.38 88 GLU A C 1
ATOM 684 O O . GLU A 1 88 ? 22.103 7.303 -23.991 1.00 94.38 88 GLU A O 1
ATOM 689 N N . ARG A 1 89 ? 22.579 6.195 -25.896 1.00 95.50 89 ARG A N 1
ATOM 690 C CA . ARG A 1 89 ? 21.931 4.948 -25.485 1.00 95.50 89 ARG A CA 1
ATOM 691 C C . ARG A 1 89 ? 22.591 4.346 -24.251 1.00 95.50 89 ARG A C 1
ATOM 693 O O . ARG A 1 89 ? 21.887 4.018 -23.304 1.00 95.50 89 ARG A O 1
ATOM 700 N N . ARG A 1 90 ? 23.925 4.270 -24.206 1.00 94.50 90 ARG A N 1
ATOM 701 C CA . ARG A 1 90 ? 24.647 3.743 -23.030 1.00 94.50 90 ARG A CA 1
ATOM 702 C C . ARG A 1 90 ? 24.376 4.558 -21.764 1.00 94.50 90 ARG A C 1
ATOM 704 O O . ARG A 1 90 ? 24.210 3.989 -20.686 1.00 94.50 90 ARG A O 1
ATOM 711 N N . VAL A 1 91 ? 24.299 5.884 -21.883 1.00 94.12 91 VAL A N 1
ATOM 712 C CA . VAL A 1 91 ? 23.923 6.764 -20.765 1.00 94.12 91 VAL A CA 1
ATOM 713 C C . VAL A 1 91 ? 22.472 6.508 -20.341 1.00 94.12 91 VAL A C 1
ATOM 715 O O . VAL A 1 91 ? 22.194 6.370 -19.148 1.00 94.12 91 VAL A O 1
ATOM 718 N N . ALA A 1 92 ? 21.550 6.388 -21.298 1.00 91.62 92 ALA A N 1
ATOM 719 C CA . ALA A 1 92 ? 20.144 6.106 -21.023 1.00 91.62 92 ALA A CA 1
ATOM 720 C C . ALA A 1 92 ? 19.926 4.729 -20.368 1.00 91.62 92 ALA A C 1
ATOM 722 O O . ALA A 1 92 ? 19.110 4.625 -19.451 1.00 91.62 92 ALA A O 1
ATOM 723 N N . GLU A 1 93 ? 20.671 3.705 -20.788 1.00 93.81 93 GLU A N 1
ATOM 724 C CA . GLU A 1 93 ? 20.682 2.356 -20.206 1.00 93.81 93 GLU A CA 1
ATOM 725 C C . GLU A 1 93 ? 21.248 2.362 -18.778 1.00 93.81 93 GLU A C 1
ATOM 727 O O . GLU A 1 93 ? 20.682 1.737 -17.882 1.00 93.81 93 GLU A O 1
ATOM 732 N N . SER A 1 94 ? 22.310 3.131 -18.519 1.00 92.81 94 SER A N 1
ATOM 733 C CA . SER A 1 94 ? 22.838 3.300 -17.159 1.00 92.81 94 SER A CA 1
ATOM 734 C C . SER A 1 94 ? 21.806 3.936 -16.217 1.00 92.81 94 SER A C 1
ATOM 736 O O . SER A 1 94 ? 21.615 3.470 -15.092 1.00 92.81 94 SER A O 1
ATOM 738 N N . LEU A 1 95 ? 21.076 4.954 -16.686 1.00 89.94 95 LEU A N 1
ATOM 739 C CA . LEU A 1 95 ? 19.969 5.549 -15.930 1.00 89.94 95 LEU A CA 1
ATOM 740 C C . LEU A 1 95 ? 18.800 4.573 -15.745 1.00 89.94 95 LEU A C 1
ATOM 742 O O . LEU A 1 95 ? 18.187 4.556 -14.676 1.00 89.94 95 LEU A O 1
ATOM 746 N N . LEU A 1 96 ? 18.503 3.747 -16.752 1.00 93.12 96 LEU A N 1
ATOM 747 C CA . LEU A 1 96 ? 17.463 2.724 -16.670 1.00 93.12 96 LEU A CA 1
ATOM 748 C C . LEU A 1 96 ? 17.734 1.737 -15.532 1.00 93.12 96 LEU A C 1
ATOM 750 O O . LEU A 1 96 ? 16.823 1.482 -14.748 1.00 93.12 96 LEU A O 1
ATOM 754 N N . ILE A 1 97 ? 18.973 1.258 -15.380 1.00 93.06 97 ILE A N 1
ATOM 755 C CA . ILE A 1 97 ? 19.362 0.348 -14.288 1.00 93.06 97 ILE A CA 1
ATOM 756 C C . ILE A 1 97 ? 18.986 0.937 -12.919 1.00 93.06 97 ILE A C 1
ATOM 758 O O . ILE A 1 97 ? 18.426 0.238 -12.072 1.00 93.06 97 ILE A O 1
ATOM 762 N N . ASN A 1 98 ? 19.221 2.237 -12.712 1.00 89.00 98 ASN A N 1
ATOM 763 C CA . ASN A 1 98 ? 18.872 2.910 -11.459 1.00 89.00 98 ASN A CA 1
ATOM 764 C C . ASN A 1 98 ? 17.353 2.959 -11.232 1.00 89.00 98 ASN A C 1
ATOM 766 O O . ASN A 1 98 ? 16.880 2.695 -10.123 1.00 89.00 98 ASN A O 1
ATOM 770 N N . PHE A 1 99 ? 16.572 3.268 -12.272 1.00 86.50 99 PHE A N 1
ATOM 771 C CA . PHE A 1 99 ? 15.110 3.275 -12.171 1.00 86.50 99 PHE A CA 1
ATOM 772 C C . PHE A 1 99 ? 14.532 1.875 -11.949 1.00 86.50 99 PHE A C 1
ATOM 774 O O . PHE A 1 99 ? 13.604 1.724 -11.154 1.00 86.50 99 PHE A O 1
ATOM 781 N N . GLU A 1 100 ? 15.078 0.852 -12.603 1.00 91.88 100 GLU A N 1
ATOM 782 C CA . GLU A 1 100 ? 14.676 -0.542 -12.407 1.00 91.88 100 GLU A CA 1
ATOM 783 C C . GLU A 1 100 ? 14.984 -1.029 -10.993 1.00 91.88 100 GLU A C 1
ATOM 785 O O . GLU A 1 100 ? 14.142 -1.677 -10.367 1.00 91.88 100 GLU A O 1
ATOM 790 N N . TRP A 1 101 ? 16.168 -0.700 -10.472 1.00 93.44 101 TRP A N 1
ATOM 791 C CA . TRP A 1 101 ? 16.536 -1.018 -9.097 1.00 93.44 101 TRP A CA 1
ATOM 792 C C . TRP A 1 101 ? 15.568 -0.365 -8.105 1.00 93.44 101 TRP 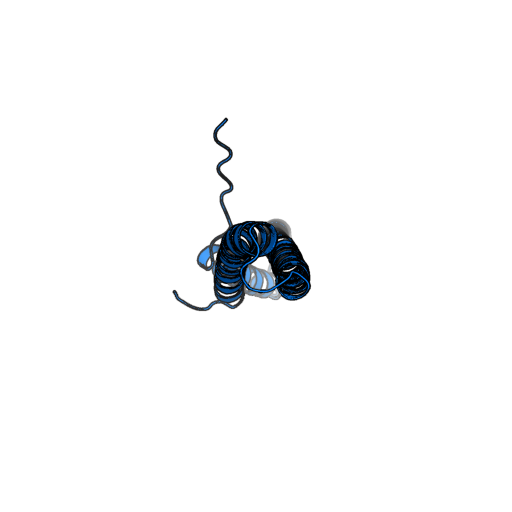A C 1
ATOM 794 O O . TRP A 1 101 ? 15.025 -1.050 -7.236 1.00 93.44 101 TRP A O 1
ATOM 804 N N . LEU A 1 102 ? 15.271 0.928 -8.280 1.00 88.88 102 LEU A N 1
ATOM 805 C CA . LEU A 1 102 ? 14.335 1.647 -7.417 1.00 88.88 102 LEU A CA 1
ATOM 806 C C . LEU A 1 102 ? 12.915 1.070 -7.507 1.00 88.88 102 LEU A C 1
ATOM 808 O O . LEU A 1 102 ? 12.253 0.901 -6.484 1.00 88.88 102 LEU A O 1
ATOM 812 N N . ALA A 1 103 ? 12.450 0.733 -8.713 1.00 89.81 103 ALA A N 1
ATOM 813 C CA . ALA A 1 103 ? 11.142 0.117 -8.913 1.00 89.81 103 ALA A CA 1
ATOM 814 C C . ALA A 1 103 ? 11.040 -1.237 -8.195 1.00 89.81 103 ALA A C 1
ATOM 816 O O . ALA A 1 103 ? 10.060 -1.475 -7.488 1.00 89.81 103 ALA A O 1
ATOM 817 N N . LYS A 1 104 ? 12.069 -2.088 -8.306 1.00 91.75 104 LYS A N 1
ATOM 818 C CA . LYS A 1 104 ? 12.138 -3.374 -7.593 1.00 91.75 104 LYS A CA 1
ATOM 819 C C . LYS A 1 104 ? 12.171 -3.188 -6.079 1.00 91.75 104 LYS A C 1
ATOM 821 O O . LYS A 1 104 ? 11.455 -3.894 -5.376 1.00 91.75 104 LYS A O 1
ATOM 826 N N . PHE A 1 105 ? 12.958 -2.234 -5.582 1.00 90.19 105 PHE A N 1
ATOM 827 C CA . PHE A 1 105 ? 13.042 -1.937 -4.152 1.00 90.19 105 PHE A CA 1
ATOM 828 C C . PHE A 1 105 ? 11.676 -1.540 -3.578 1.00 90.19 105 PHE A C 1
ATOM 830 O O . PHE A 1 105 ? 11.197 -2.158 -2.629 1.00 90.19 105 PHE A O 1
ATOM 837 N N . VAL A 1 106 ? 11.007 -0.557 -4.189 1.00 89.00 106 VAL A N 1
ATOM 838 C CA . VAL A 1 106 ? 9.697 -0.080 -3.715 1.00 89.00 106 VAL A CA 1
ATOM 839 C C . VAL A 1 106 ? 8.626 -1.166 -3.858 1.00 89.00 106 VAL A C 1
ATOM 841 O O . VAL A 1 106 ? 7.779 -1.312 -2.977 1.00 89.00 106 VAL A O 1
ATOM 844 N N . GLN A 1 107 ? 8.677 -1.970 -4.923 1.00 91.50 107 GLN A N 1
ATOM 845 C CA . GLN A 1 107 ? 7.771 -3.103 -5.093 1.00 91.50 107 GLN A CA 1
ATOM 846 C C . GLN A 1 107 ? 7.968 -4.171 -4.007 1.00 91.50 107 GLN A C 1
ATOM 848 O O . GLN A 1 107 ? 6.980 -4.636 -3.442 1.00 91.50 107 GLN A O 1
ATOM 853 N N . GLY A 1 108 ? 9.211 -4.508 -3.656 1.00 89.88 108 GLY A N 1
ATOM 854 C CA . GLY A 1 108 ? 9.500 -5.443 -2.567 1.00 89.88 108 GLY A CA 1
ATOM 855 C C . GLY A 1 108 ? 8.972 -4.950 -1.216 1.00 89.88 108 GLY A C 1
ATOM 856 O O . GLY A 1 108 ? 8.364 -5.722 -0.471 1.00 89.88 108 GLY A O 1
ATOM 857 N N . SER A 1 109 ? 9.121 -3.653 -0.928 1.00 85.25 109 SER A N 1
ATOM 858 C CA . SER A 1 109 ? 8.540 -3.029 0.269 1.00 85.25 109 SER A CA 1
ATOM 859 C C . SER A 1 109 ? 7.011 -3.113 0.272 1.00 85.25 109 SER A C 1
ATOM 861 O O . SER A 1 109 ? 6.419 -3.508 1.274 1.00 85.25 109 SER A O 1
ATOM 863 N N . CYS A 1 110 ? 6.367 -2.824 -0.861 1.00 88.38 110 CYS A N 1
ATOM 864 C CA . CYS A 1 110 ? 4.918 -2.948 -1.022 1.00 88.38 110 CYS A CA 1
ATOM 865 C C . CYS A 1 110 ? 4.427 -4.388 -0.786 1.00 88.38 110 CYS A C 1
ATOM 867 O O . CYS A 1 110 ? 3.482 -4.611 -0.030 1.00 88.38 110 CYS A O 1
ATOM 869 N N . GLU A 1 111 ? 5.088 -5.383 -1.379 1.00 89.56 111 GLU A N 1
ATOM 870 C CA . GLU A 1 111 ? 4.750 -6.799 -1.195 1.00 89.56 111 GLU A CA 1
ATOM 871 C C . GLU A 1 111 ? 4.938 -7.243 0.258 1.00 89.56 111 GLU A C 1
ATOM 873 O O . GLU A 1 111 ? 4.115 -7.987 0.799 1.00 89.56 111 GLU A O 1
ATOM 878 N N . GLN A 1 112 ? 5.990 -6.759 0.925 1.00 85.06 112 GLN A N 1
ATOM 879 C CA . GLN A 1 112 ? 6.174 -6.987 2.351 1.00 85.06 112 GLN A CA 1
ATOM 880 C C . GLN A 1 112 ? 5.020 -6.381 3.158 1.00 85.06 112 GLN A C 1
ATOM 882 O O . GLN A 1 112 ? 4.441 -7.087 3.979 1.00 85.06 112 GLN A O 1
ATOM 887 N N . MET A 1 113 ? 4.642 -5.126 2.908 1.00 84.00 113 MET A N 1
ATOM 888 C CA . MET A 1 113 ? 3.534 -4.471 3.611 1.00 84.00 113 MET A CA 1
ATOM 889 C C . MET A 1 113 ? 2.189 -5.165 3.369 1.00 84.00 113 MET A C 1
ATOM 891 O O . MET A 1 113 ? 1.455 -5.384 4.328 1.00 84.00 113 MET A O 1
ATOM 895 N N . ARG A 1 114 ? 1.891 -5.614 2.141 1.00 84.56 114 ARG A N 1
ATOM 896 C CA . ARG A 1 114 ? 0.686 -6.421 1.867 1.00 84.56 114 ARG A CA 1
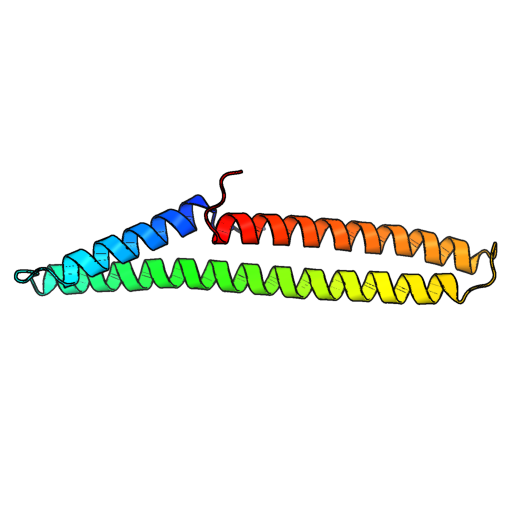ATOM 897 C C . ARG A 1 114 ? 0.663 -7.719 2.654 1.00 84.56 114 ARG A C 1
ATOM 899 O O . ARG A 1 114 ? -0.370 -8.065 3.216 1.00 84.56 114 ARG A O 1
ATOM 906 N N . ARG A 1 115 ? 1.785 -8.448 2.701 1.00 83.25 115 ARG A N 1
ATOM 907 C CA . ARG A 1 115 ? 1.869 -9.686 3.493 1.00 83.25 115 ARG A CA 1
ATOM 908 C C . ARG A 1 115 ? 1.578 -9.411 4.964 1.00 83.25 115 ARG A C 1
ATOM 910 O O . ARG A 1 115 ? 0.774 -10.128 5.549 1.00 83.25 115 ARG A O 1
ATOM 917 N N . LYS A 1 116 ? 2.148 -8.334 5.512 1.00 74.69 116 LYS A N 1
ATOM 918 C CA . LYS A 1 116 ? 1.887 -7.899 6.889 1.00 74.69 116 LYS A CA 1
ATOM 919 C C . LYS A 1 116 ? 0.406 -7.555 7.113 1.00 74.69 116 LYS A C 1
ATOM 921 O O . LYS A 1 116 ? -0.206 -8.056 8.049 1.00 74.69 116 LYS A O 1
ATOM 926 N N . ALA A 1 117 ? -0.196 -6.770 6.219 1.00 74.56 117 ALA A N 1
ATOM 927 C CA . ALA A 1 117 ? -1.609 -6.390 6.297 1.00 74.56 117 ALA A CA 1
ATOM 928 C C . ALA A 1 117 ? -2.568 -7.594 6.174 1.00 74.56 117 ALA A C 1
ATOM 930 O O . ALA A 1 117 ? -3.655 -7.603 6.760 1.00 74.56 117 ALA A O 1
ATOM 931 N N . ASN A 1 118 ? -2.160 -8.635 5.447 1.00 73.19 118 ASN A N 1
ATOM 932 C CA . ASN A 1 118 ? -2.932 -9.863 5.256 1.00 73.19 118 ASN A CA 1
ATOM 933 C C . ASN A 1 118 ? -2.667 -10.932 6.332 1.00 73.19 118 ASN A C 1
ATOM 935 O O . ASN A 1 118 ? -3.225 -12.021 6.240 1.00 73.19 118 ASN A O 1
ATOM 939 N N . GLY A 1 119 ? -1.842 -10.646 7.347 1.00 65.88 119 GLY A N 1
ATOM 940 C CA . GLY A 1 119 ? -1.537 -11.593 8.426 1.00 65.88 119 GLY A CA 1
ATOM 941 C C . GLY A 1 119 ? -0.595 -12.735 8.026 1.00 65.88 119 GLY A C 1
ATOM 942 O O . GLY A 1 119 ? -0.576 -13.771 8.685 1.00 65.88 119 GLY A O 1
ATOM 943 N N . GLY A 1 120 ? 0.180 -12.579 6.949 1.00 55.84 120 GLY A N 1
ATOM 944 C CA . GLY A 1 120 ? 1.207 -13.549 6.572 1.00 55.84 120 GLY A CA 1
ATOM 945 C C . GLY A 1 120 ? 2.421 -13.466 7.501 1.00 55.84 120 GLY A C 1
ATOM 946 O O . GLY A 1 120 ? 3.001 -12.389 7.647 1.00 55.84 120 GLY A O 1
ATOM 947 N N . LEU A 1 121 ? 2.825 -14.594 8.099 1.00 47.62 121 LEU A N 1
ATOM 948 C CA . LEU A 1 121 ? 4.118 -14.702 8.786 1.00 47.62 121 LEU A CA 1
ATOM 949 C C . LEU A 1 121 ? 5.276 -14.501 7.790 1.00 47.62 121 LEU A C 1
ATOM 951 O O . LEU A 1 121 ? 5.199 -14.956 6.646 1.00 47.62 121 LEU A O 1
ATOM 955 N N . LEU A 1 122 ? 6.320 -13.797 8.245 1.00 49.62 122 LEU A N 1
ATOM 956 C CA . LEU A 1 122 ? 7.612 -13.658 7.559 1.00 49.62 122 LEU A CA 1
ATOM 957 C C . LEU A 1 122 ? 8.364 -14.990 7.509 1.00 49.62 122 LEU A C 1
ATOM 959 O O . LEU A 1 122 ? 8.362 -15.691 8.545 1.00 49.62 122 LEU A O 1
#

Foldseek 3Di:
DPPPPPQQFLVLLVVLVVLLVVLVVLVPDPPQDPVNVVVSVVSNVVSVVSLVVLVVVLVVLVVVLVVLVVVLVVLVVVLVPDDPPDPSNVVSVVVSVVSVVSSVVSVVVSVNSVCSNVSHDD

Sequence (122 aa):
MDGKLVGITSMDTFIARANIDHCLDLLKAHDTSDETRATVTRILIEEEKKLGDAQEELQFVESRAVACRDRAERQRRLADALEPGSVERRVAESLLINFEWLAKFVQGSCEQMRRKANGGLL